Protein AF-A0A9E5UQC8-F1 (afdb_monomer_lite)

pLDDT: mean 80.78, std 15.82, range [41.53, 98.25]

Structure (mmCIF, N/CA/C/O backbone):
data_AF-A0A9E5UQC8-F1
#
_entry.id   AF-A0A9E5UQC8-F1
#
loop_
_atom_site.group_PDB
_atom_site.id
_atom_site.type_symbol
_atom_site.label_atom_id
_atom_site.label_alt_id
_atom_site.label_comp_id
_atom_site.label_asym_id
_atom_site.label_entity_id
_atom_site.label_seq_id
_atom_site.pdbx_PDB_ins_code
_atom_site.Cartn_x
_atom_site.Cartn_y
_atom_site.Cartn_z
_atom_site.occupancy
_atom_site.B_iso_or_equiv
_atom_site.auth_seq_id
_atom_site.auth_comp_id
_atom_site.auth_asym_id
_atom_site.auth_atom_id
_atom_site.pdbx_PDB_model_num
ATOM 1 N N . MET A 1 1 ? 5.843 23.373 15.201 1.00 42.28 1 MET A N 1
ATOM 2 C CA . MET A 1 1 ? 4.901 23.608 16.317 1.00 42.28 1 MET A CA 1
ATOM 3 C C . MET A 1 1 ? 3.540 23.919 15.712 1.00 42.28 1 MET A C 1
ATOM 5 O O . MET A 1 1 ? 3.423 24.943 15.055 1.00 42.28 1 MET A O 1
ATOM 9 N N . LEU A 1 2 ? 2.566 23.015 15.831 1.00 41.53 2 LEU A N 1
ATOM 10 C CA . LEU A 1 2 ? 1.210 23.206 15.298 1.00 41.53 2 LEU A CA 1
ATOM 11 C C . LEU A 1 2 ? 0.275 23.588 16.450 1.00 41.53 2 LEU A C 1
ATOM 13 O O . LEU A 1 2 ? 0.327 22.968 17.509 1.00 41.53 2 LEU A O 1
ATOM 17 N N . VAL A 1 3 ? -0.549 24.616 16.251 1.00 41.75 3 VAL A N 1
ATOM 18 C CA . VAL A 1 3 ? -1.513 25.121 17.238 1.00 41.75 3 VAL A CA 1
ATOM 19 C C . VAL A 1 3 ? -2.910 24.952 16.649 1.00 41.75 3 VAL A C 1
ATOM 21 O O . VAL A 1 3 ? -3.157 25.420 15.541 1.00 41.75 3 VAL A O 1
ATOM 24 N N . TYR A 1 4 ? -3.817 24.286 17.366 1.00 48.00 4 TYR A N 1
ATOM 25 C CA . TYR A 1 4 ? -5.229 24.196 16.983 1.00 48.00 4 TYR A CA 1
ATOM 26 C C . TYR A 1 4 ? -6.056 25.179 17.811 1.00 48.00 4 TYR A C 1
ATOM 28 O O . TYR A 1 4 ? -5.982 25.178 19.038 1.00 48.00 4 TYR A O 1
ATOM 36 N N . ALA A 1 5 ? -6.880 25.981 17.141 1.00 51.53 5 ALA A N 1
ATOM 37 C CA . ALA A 1 5 ? -7.997 26.671 17.770 1.00 51.53 5 ALA A CA 1
ATOM 38 C C . ALA A 1 5 ? -9.258 25.831 17.533 1.00 51.53 5 ALA A C 1
ATOM 40 O O . ALA A 1 5 ? -9.561 25.476 16.393 1.00 51.53 5 ALA A O 1
ATOM 41 N N . THR A 1 6 ? -10.000 25.498 18.591 1.00 56.22 6 THR A N 1
ATOM 42 C CA . THR A 1 6 ? -11.405 25.106 18.402 1.00 56.22 6 THR A CA 1
ATOM 43 C C . THR A 1 6 ? -12.178 26.324 17.891 1.00 56.22 6 THR A C 1
ATOM 45 O O . THR A 1 6 ? -11.704 27.451 18.028 1.00 56.22 6 THR A O 1
ATOM 48 N N . ALA A 1 7 ? -13.327 26.120 17.239 1.00 53.19 7 ALA A N 1
ATOM 49 C CA . ALA A 1 7 ? -14.113 27.219 16.681 1.00 53.19 7 ALA A CA 1
ATOM 50 C C . ALA A 1 7 ? -14.399 28.279 17.761 1.00 53.19 7 ALA A C 1
ATOM 52 O O . ALA A 1 7 ? -15.166 28.030 18.689 1.00 53.19 7 ALA A O 1
ATOM 53 N N . ILE A 1 8 ? -13.757 29.445 17.647 1.00 59.06 8 ILE A N 1
ATOM 54 C CA . ILE A 1 8 ? -13.929 30.557 18.582 1.00 59.06 8 ILE A CA 1
ATOM 55 C C . ILE A 1 8 ? -15.183 31.326 18.145 1.00 59.06 8 ILE A C 1
ATOM 57 O O . ILE A 1 8 ? -15.209 31.841 17.023 1.00 59.06 8 ILE A O 1
ATOM 61 N N . PRO A 1 9 ? -16.232 31.423 18.982 1.00 60.06 9 PRO A N 1
ATOM 62 C CA . PRO A 1 9 ? -17.374 32.280 18.692 1.00 60.06 9 PRO A CA 1
ATOM 63 C C . PRO A 1 9 ? -16.917 33.731 18.497 1.00 60.06 9 PRO A C 1
ATOM 65 O O . PRO A 1 9 ? -16.031 34.209 19.208 1.00 60.06 9 PRO A O 1
ATOM 68 N N . ALA A 1 10 ? -17.528 34.443 17.547 1.00 49.16 10 ALA A N 1
ATOM 69 C CA . ALA A 1 10 ? -17.164 35.826 17.248 1.00 49.16 10 ALA A CA 1
ATOM 70 C C . ALA A 1 10 ? -17.182 36.701 18.519 1.00 49.16 10 ALA A C 1
ATOM 72 O O . ALA A 1 10 ? -18.169 36.727 19.252 1.00 49.16 10 ALA A O 1
ATOM 73 N N . GLY A 1 11 ? -16.082 37.421 18.768 1.00 64.38 11 GLY A N 1
ATOM 74 C CA . GLY A 1 11 ? -15.953 38.366 19.883 1.00 64.38 11 GLY A CA 1
ATOM 75 C C . GLY A 1 11 ? -15.355 37.807 21.178 1.00 64.38 11 GLY A C 1
ATOM 76 O O . GLY A 1 11 ? -15.284 38.544 22.158 1.00 64.38 11 GLY A O 1
ATOM 77 N N . GLN A 1 12 ? -14.904 36.549 21.209 1.00 61.03 12 GLN A N 1
ATOM 78 C CA . GLN A 1 12 ? -14.184 35.994 22.362 1.00 61.03 12 GLN A CA 1
ATOM 79 C C . GLN A 1 12 ? -12.699 35.777 22.054 1.00 61.03 12 GLN A C 1
ATOM 81 O O . GLN A 1 12 ? -12.333 35.397 20.946 1.00 61.03 12 GLN A O 1
ATOM 86 N N . ALA A 1 13 ? -11.843 35.987 23.053 1.00 59.09 13 ALA A N 1
ATOM 87 C CA . ALA A 1 13 ? -10.449 35.558 23.025 1.00 59.09 13 ALA A CA 1
ATOM 88 C C . ALA A 1 13 ? -10.289 34.368 23.980 1.00 59.09 13 ALA A C 1
ATOM 90 O O . ALA A 1 13 ? -10.674 34.453 25.145 1.00 59.09 13 ALA A O 1
ATOM 91 N N . GLN A 1 14 ? -9.731 33.261 23.490 1.00 62.25 14 GLN A N 1
ATOM 92 C CA . GLN A 1 14 ? -9.354 32.111 24.313 1.00 62.25 14 GLN A CA 1
ATOM 93 C C . GLN A 1 14 ? -7.832 32.002 24.369 1.00 62.25 14 GLN A C 1
ATOM 95 O O . GLN A 1 14 ? -7.149 32.209 23.366 1.00 62.25 14 GLN A O 1
ATOM 100 N N . ALA A 1 15 ? -7.297 31.676 25.546 1.00 63.94 15 ALA A N 1
ATOM 101 C CA . ALA A 1 15 ? -5.882 31.374 25.695 1.00 63.94 15 ALA A CA 1
ATOM 102 C C . ALA A 1 15 ? -5.543 30.110 24.891 1.00 63.94 15 ALA A C 1
ATOM 104 O O . ALA A 1 15 ? -6.210 29.083 25.031 1.00 63.94 15 ALA A O 1
ATOM 105 N N . LEU A 1 16 ? -4.505 30.186 24.056 1.00 59.34 16 LEU A N 1
ATOM 106 C CA . LEU A 1 16 ? -3.991 29.034 23.323 1.00 59.34 16 LEU A CA 1
ATOM 107 C C . LEU A 1 16 ? -3.411 28.044 24.335 1.00 59.34 16 LEU A C 1
ATOM 109 O O . LEU A 1 16 ? -2.390 28.313 24.963 1.00 59.34 16 LEU A O 1
ATOM 113 N N . GLN A 1 17 ? -4.081 26.911 24.518 1.00 58.41 17 GLN A N 1
ATOM 114 C CA . GLN A 1 17 ? -3.533 25.816 25.306 1.00 58.41 17 GLN A CA 1
ATOM 115 C C . GLN A 1 17 ? -2.526 25.055 24.445 1.00 58.41 17 GLN A C 1
ATOM 117 O O . GLN A 1 17 ? -2.808 24.704 23.298 1.00 58.41 17 GLN A O 1
ATOM 122 N N . THR A 1 18 ? -1.351 24.777 25.000 1.00 52.97 18 THR A N 1
ATOM 123 C CA . THR A 1 18 ? -0.404 23.842 24.395 1.00 52.97 18 THR A CA 1
ATOM 124 C C . THR A 1 18 ? -0.991 22.438 24.492 1.00 52.97 18 THR A C 1
ATOM 126 O O . THR A 1 18 ? -0.879 21.781 25.526 1.00 52.97 18 THR A O 1
ATOM 129 N N . LEU A 1 19 ? -1.642 21.967 23.429 1.00 53.16 19 LEU A N 1
ATOM 130 C CA . LEU A 1 19 ? -1.960 20.551 23.309 1.00 53.16 19 LEU A CA 1
ATOM 131 C C . LEU A 1 19 ? -0.653 19.812 23.038 1.00 53.16 19 LEU A C 1
ATOM 133 O O . LEU A 1 19 ? 0.014 20.052 22.032 1.00 53.16 19 LEU A O 1
ATOM 137 N N . HIS A 1 20 ? -0.280 18.918 23.948 1.00 57.22 20 HIS A N 1
ATOM 138 C CA . HIS A 1 20 ? 0.724 17.918 23.630 1.00 57.22 20 HIS A CA 1
ATOM 139 C C . HIS A 1 20 ? 0.111 17.043 22.533 1.00 57.22 20 HIS A C 1
ATOM 141 O O . HIS A 1 20 ? -1.016 16.568 22.729 1.00 57.22 20 HIS A O 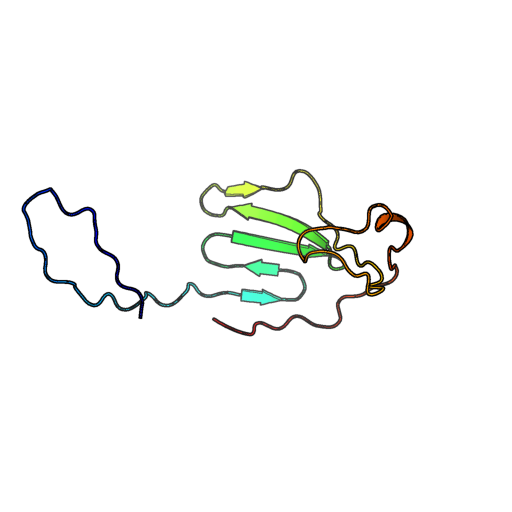1
ATOM 147 N N . PRO A 1 21 ? 0.774 16.853 21.378 1.00 64.75 21 PRO A N 1
ATOM 148 C CA . PRO A 1 21 ? 0.276 15.902 20.400 1.00 64.75 21 PRO A CA 1
ATOM 149 C C . PRO A 1 21 ? 0.121 14.563 21.118 1.00 64.75 21 PRO A C 1
ATOM 151 O O . PRO A 1 21 ? 1.044 14.102 21.792 1.00 64.75 21 PRO A O 1
ATOM 154 N N . SER A 1 22 ? -1.077 13.979 21.050 1.00 63.28 22 SER A N 1
ATOM 155 C CA . SER A 1 22 ? -1.254 12.611 21.524 1.00 63.28 22 SER A CA 1
ATOM 156 C C . SER A 1 22 ? -0.264 11.737 20.760 1.00 63.28 22 SER A C 1
ATOM 158 O O . SER A 1 22 ? -0.110 11.952 19.552 1.00 63.28 22 SER A O 1
ATOM 160 N N . PRO A 1 23 ? 0.425 10.800 21.435 1.00 71.19 23 PRO A N 1
ATOM 161 C CA . PRO A 1 23 ? 1.324 9.910 20.735 1.00 71.19 23 PRO A CA 1
ATOM 162 C C . PRO A 1 23 ? 0.537 9.225 19.611 1.00 71.19 23 PRO A C 1
ATOM 164 O O . PRO A 1 23 ? -0.634 8.866 19.812 1.00 71.19 23 PRO A O 1
ATOM 167 N N . PRO A 1 24 ? 1.140 9.099 18.424 1.00 72.75 24 PRO A N 1
ATOM 168 C CA . PRO A 1 24 ? 0.519 8.396 17.319 1.00 72.75 24 PRO A CA 1
ATOM 169 C C . PRO A 1 24 ? 0.122 6.991 17.785 1.00 72.75 24 PRO A C 1
ATOM 171 O O . PRO A 1 24 ? 0.788 6.404 18.647 1.00 72.75 24 PRO A O 1
ATOM 174 N N . PRO A 1 25 ? -1.007 6.454 17.292 1.00 78.19 25 PRO A N 1
ATOM 175 C CA . PRO A 1 25 ? -1.416 5.125 17.693 1.00 78.19 25 PRO A CA 1
ATOM 176 C C . PRO A 1 25 ? -0.328 4.125 17.324 1.00 78.19 25 PRO A C 1
ATOM 178 O O . PRO A 1 25 ? 0.329 4.298 16.295 1.00 78.19 25 PRO A O 1
ATOM 181 N N . PRO A 1 26 ? -0.182 3.054 18.117 1.00 85.75 26 PRO A N 1
ATOM 182 C CA . PRO A 1 26 ? 0.789 2.021 17.820 1.00 85.75 26 PRO A CA 1
ATOM 183 C C . PRO A 1 26 ? 0.552 1.493 16.405 1.00 85.75 26 PRO A C 1
ATOM 185 O O . PRO A 1 26 ? -0.566 1.109 16.046 1.00 85.75 26 PRO A O 1
ATOM 188 N N . LEU A 1 27 ? 1.620 1.504 15.616 1.00 90.38 27 LEU A N 1
ATOM 189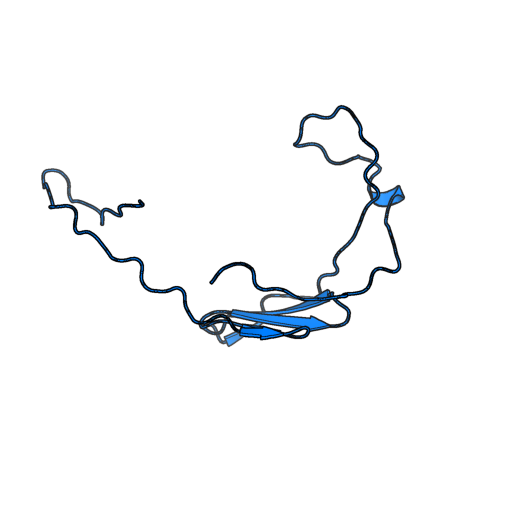 C CA . LEU A 1 27 ? 1.657 0.983 14.263 1.00 90.38 27 LEU A CA 1
ATOM 190 C C . LEU A 1 27 ? 2.423 -0.336 14.284 1.00 90.38 27 LEU A C 1
ATOM 192 O O . LEU A 1 27 ? 3.540 -0.411 14.793 1.00 90.38 27 LEU A O 1
ATOM 196 N N . GLN A 1 28 ? 1.802 -1.380 13.756 1.00 91.31 28 GLN A N 1
ATOM 197 C CA . GLN A 1 28 ? 2.408 -2.693 13.587 1.00 91.31 28 GLN A CA 1
ATOM 198 C C . GLN A 1 28 ? 2.623 -2.920 12.099 1.00 91.31 28 GLN A C 1
ATOM 200 O O . GLN A 1 28 ? 1.710 -2.697 11.304 1.00 91.31 28 GLN A O 1
ATOM 205 N N . ALA A 1 29 ? 3.821 -3.357 11.731 1.00 91.25 29 ALA A N 1
ATOM 206 C CA . ALA A 1 29 ? 4.175 -3.601 10.347 1.00 91.25 29 ALA A CA 1
ATOM 207 C C . ALA A 1 29 ? 4.921 -4.931 10.207 1.00 91.25 29 ALA A C 1
ATOM 209 O O . ALA A 1 29 ? 5.817 -5.247 10.990 1.00 91.25 29 ALA A O 1
ATOM 210 N N . SER A 1 30 ? 4.533 -5.703 9.202 1.00 90.62 30 SER A N 1
ATOM 211 C CA . SER A 1 30 ? 5.204 -6.900 8.709 1.00 90.62 30 SER A CA 1
ATOM 212 C C . SER A 1 30 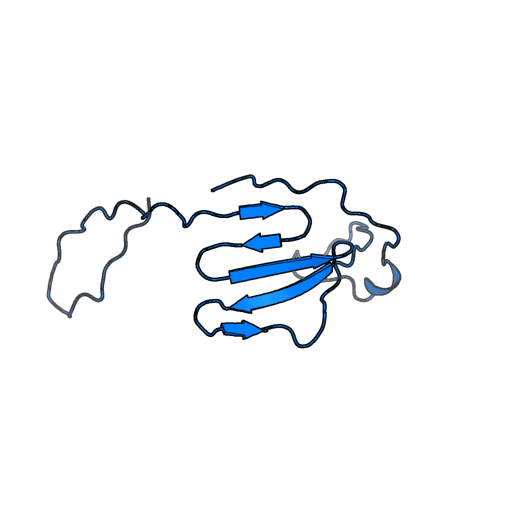? 5.105 -6.922 7.182 1.00 90.62 30 SER A C 1
ATOM 214 O O . SER A 1 30 ? 4.435 -6.079 6.588 1.00 90.62 30 SER A O 1
ATOM 216 N N . LEU A 1 31 ? 5.749 -7.894 6.533 1.00 89.69 31 LEU A N 1
ATOM 217 C CA . LEU A 1 31 ? 5.689 -8.034 5.072 1.00 89.69 31 LEU A CA 1
ATOM 218 C C . LEU A 1 31 ? 4.265 -8.251 4.535 1.00 89.69 31 LEU A C 1
ATOM 220 O O . LEU A 1 31 ? 3.984 -7.880 3.400 1.00 89.69 31 LEU A O 1
ATOM 224 N N . ASP A 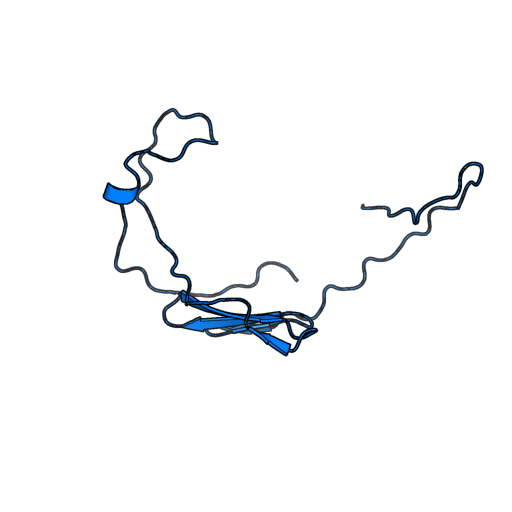1 32 ? 3.372 -8.808 5.355 1.00 92.44 32 ASP A N 1
ATOM 225 C CA . ASP A 1 32 ? 2.015 -9.173 4.940 1.00 92.44 32 ASP A CA 1
ATOM 226 C C . ASP A 1 32 ? 0.945 -8.230 5.503 1.00 92.44 32 ASP A C 1
ATOM 228 O O . ASP A 1 32 ? -0.191 -8.231 5.026 1.00 92.44 32 ASP A O 1
ATOM 232 N N . VAL A 1 33 ? 1.260 -7.438 6.537 1.00 94.31 33 VAL A N 1
ATOM 233 C CA . VAL A 1 33 ? 0.269 -6.608 7.237 1.00 94.31 33 VAL A CA 1
ATOM 234 C C . VAL A 1 33 ? 0.854 -5.277 7.704 1.00 94.31 33 VAL A C 1
ATOM 236 O O . VAL A 1 33 ? 1.895 -5.236 8.351 1.00 94.31 33 VAL A O 1
ATOM 239 N N . LEU A 1 34 ? 0.108 -4.194 7.480 1.00 93.81 34 LEU A N 1
ATOM 240 C CA . LEU A 1 34 ? 0.295 -2.902 8.145 1.00 93.81 34 LEU A CA 1
ATOM 241 C C . LEU A 1 34 ? -0.985 -2.545 8.902 1.00 93.81 34 LEU A C 1
ATOM 243 O O . LEU A 1 34 ? -2.056 -2.431 8.304 1.00 93.81 34 LEU A O 1
ATOM 247 N N . GLU A 1 35 ? -0.903 -2.371 10.217 1.00 95.94 35 GLU A N 1
ATOM 248 C CA . GLU A 1 35 ? -2.087 -2.214 11.061 1.00 95.94 35 GLU A CA 1
ATOM 249 C C . GLU A 1 35 ? -1.903 -1.173 12.165 1.00 95.94 35 GLU A C 1
ATOM 251 O O . GLU A 1 35 ? -0.889 -1.130 12.857 1.00 95.94 35 GLU A O 1
ATOM 256 N N . ASN A 1 36 ? -2.942 -0.364 12.372 1.00 93.94 36 ASN A N 1
ATOM 257 C CA . ASN A 1 36 ? -3.082 0.501 13.537 1.00 93.94 36 ASN A CA 1
ATOM 258 C C . ASN A 1 36 ? -4.491 0.371 14.147 1.00 93.94 36 ASN A C 1
ATOM 260 O O . ASN A 1 36 ? -5.261 -0.550 13.852 1.00 93.94 36 ASN A O 1
ATOM 264 N N . THR A 1 37 ? -4.858 1.300 15.028 1.00 95.06 37 THR A N 1
ATOM 265 C CA . THR A 1 37 ? -6.176 1.321 15.681 1.00 95.06 37 THR A CA 1
ATOM 266 C C . THR A 1 37 ? -7.349 1.390 14.693 1.00 95.06 37 THR A C 1
ATOM 268 O O . THR A 1 37 ? -8.419 0.853 14.981 1.00 95.06 37 THR A O 1
ATOM 271 N N . TRP A 1 38 ? -7.176 2.017 13.527 1.00 95.31 38 TRP A N 1
ATOM 272 C CA . TRP A 1 38 ? -8.272 2.343 12.607 1.00 95.31 38 TRP A CA 1
ATOM 273 C C . TRP A 1 38 ? -8.278 1.520 11.326 1.00 95.31 38 TRP A C 1
ATOM 275 O O . TRP A 1 38 ? -9.354 1.261 10.787 1.00 95.31 38 TRP A O 1
ATOM 285 N N . LEU A 1 39 ? -7.105 1.133 10.834 1.00 96.75 39 LEU A N 1
ATOM 286 C CA . LEU A 1 39 ? -6.942 0.460 9.554 1.00 96.75 39 LEU A CA 1
ATOM 287 C C . LEU A 1 39 ? -6.088 -0.792 9.701 1.00 96.75 39 LEU A C 1
ATOM 289 O O . LEU A 1 39 ? -5.151 -0.824 10.497 1.00 96.75 39 LEU A O 1
ATOM 293 N N . ARG A 1 40 ? -6.403 -1.787 8.874 1.00 97.50 40 ARG A N 1
ATOM 294 C CA . ARG A 1 40 ? -5.539 -2.930 8.573 1.00 97.50 40 ARG A CA 1
ATOM 295 C C . ARG A 1 40 ? -5.383 -3.017 7.062 1.00 97.50 40 ARG A C 1
ATOM 297 O O . ARG A 1 40 ? -6.383 -3.021 6.346 1.00 97.50 40 ARG A O 1
ATOM 304 N N . VAL A 1 41 ? -4.150 -3.079 6.594 1.00 96.50 41 VAL A N 1
ATOM 305 C CA . VAL A 1 41 ? -3.789 -3.265 5.191 1.00 96.50 41 VAL A CA 1
ATOM 306 C C . VAL A 1 41 ? -3.138 -4.631 5.073 1.00 96.50 41 VAL A C 1
ATOM 308 O O . VAL A 1 41 ? -2.224 -4.934 5.834 1.00 96.50 41 VAL A O 1
ATOM 311 N N . GLU A 1 42 ? -3.639 -5.453 4.159 1.00 96.38 42 GLU A N 1
ATOM 312 C CA . GLU A 1 42 ? -3.084 -6.777 3.873 1.00 96.38 42 GLU A CA 1
ATOM 313 C C . GLU A 1 42 ? -2.336 -6.742 2.546 1.00 96.38 42 GLU A C 1
ATOM 315 O O . GLU A 1 42 ? -2.849 -6.209 1.555 1.00 96.38 42 GLU A O 1
ATOM 320 N N . PHE A 1 43 ? -1.149 -7.339 2.533 1.00 93.12 43 PHE A N 1
ATOM 321 C CA . PHE A 1 43 ? -0.281 -7.445 1.371 1.00 93.12 43 PHE A CA 1
ATOM 322 C C . PHE A 1 43 ? -0.081 -8.908 0.969 1.00 93.12 43 PHE A C 1
ATOM 324 O O . PHE A 1 43 ? -0.105 -9.804 1.810 1.00 93.12 43 PHE A O 1
ATOM 331 N N . ALA A 1 44 ? 0.121 -9.157 -0.323 1.00 90.12 44 ALA A N 1
ATOM 332 C CA . ALA A 1 44 ? 0.601 -10.442 -0.833 1.00 90.12 44 ALA A CA 1
ATOM 333 C C . ALA A 1 44 ? 1.323 -10.225 -2.162 1.00 90.12 44 ALA A C 1
ATOM 335 O O . ALA A 1 44 ? 0.843 -9.467 -2.998 1.00 90.12 44 ALA A O 1
ATOM 336 N N . GLN A 1 45 ? 2.485 -10.861 -2.351 1.00 83.69 45 GLN A N 1
ATOM 337 C CA . GLN A 1 45 ? 3.344 -10.645 -3.530 1.00 83.69 45 GLN A CA 1
ATOM 338 C C . GLN A 1 45 ? 3.615 -9.153 -3.811 1.00 83.69 45 GLN A C 1
ATOM 340 O O . GLN A 1 45 ? 3.662 -8.714 -4.956 1.00 83.69 45 GLN A O 1
ATOM 345 N N . GLY A 1 46 ? 3.724 -8.359 -2.740 1.00 78.69 46 GLY A N 1
ATOM 346 C CA . GLY A 1 46 ? 3.854 -6.909 -2.805 1.00 78.69 46 GLY A CA 1
ATOM 347 C C . GLY A 1 46 ? 2.644 -6.172 -3.377 1.00 78.69 46 GLY A C 1
ATOM 348 O O . GLY A 1 46 ? 2.760 -5.006 -3.696 1.00 78.69 46 GLY A O 1
ATOM 349 N N . MET A 1 47 ? 1.488 -6.795 -3.543 1.00 89.31 47 MET A N 1
ATOM 350 C CA . MET A 1 47 ? 0.250 -6.103 -3.898 1.00 89.31 47 MET A CA 1
ATOM 351 C C . MET A 1 47 ? -0.548 -5.793 -2.638 1.00 89.31 47 MET A C 1
ATOM 353 O O . MET A 1 47 ? -0.492 -6.546 -1.666 1.00 89.31 47 MET A O 1
ATOM 357 N N . VAL A 1 48 ? -1.325 -4.710 -2.657 1.00 94.62 48 VAL A N 1
ATOM 358 C CA . VAL A 1 48 ? -2.324 -4.453 -1.616 1.00 94.62 48 VAL A CA 1
ATOM 359 C C . VAL A 1 48 ? -3.536 -5.325 -1.910 1.00 94.62 48 VAL A C 1
ATOM 361 O O . VAL A 1 48 ? -4.278 -5.074 -2.858 1.00 94.62 48 VAL A O 1
ATOM 364 N N . GLN A 1 49 ? -3.766 -6.334 -1.080 1.00 96.50 49 GLN A N 1
ATOM 365 C CA . GLN A 1 49 ? -4.871 -7.274 -1.259 1.00 96.50 49 GLN A CA 1
ATOM 366 C C . GLN A 1 49 ? -6.191 -6.683 -0.782 1.00 96.50 49 GLN A C 1
ATOM 368 O O . GLN A 1 49 ? -7.232 -6.860 -1.419 1.00 96.50 49 GLN A O 1
ATOM 373 N N . GLN A 1 50 ? -6.162 -6.001 0.363 1.00 97.69 50 GLN A N 1
ATOM 374 C CA . GLN A 1 50 ? -7.350 -5.419 0.968 1.00 97.69 50 GLN A CA 1
ATOM 375 C C . GLN A 1 50 ? -6.981 -4.339 1.989 1.00 97.69 50 GLN A C 1
ATOM 377 O O . GLN A 1 50 ? -5.934 -4.399 2.631 1.00 97.69 50 GLN A O 1
ATOM 382 N N . ILE A 1 51 ? -7.884 -3.376 2.173 1.00 97.94 51 ILE A N 1
ATOM 383 C CA . ILE A 1 51 ? -7.830 -2.391 3.251 1.00 97.94 51 ILE A CA 1
ATOM 384 C C . ILE A 1 51 ? -9.120 -2.514 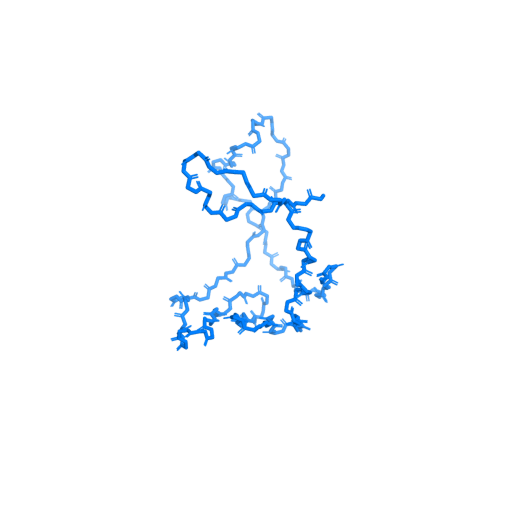4.057 1.00 97.94 51 ILE A C 1
ATOM 386 O O . ILE A 1 51 ? -10.219 -2.438 3.506 1.00 97.94 51 ILE A O 1
ATOM 390 N N . TYR A 1 52 ? -8.994 -2.683 5.367 1.00 98.25 52 TYR A N 1
ATOM 391 C CA . TYR A 1 52 ? -10.116 -2.814 6.287 1.00 98.25 52 TYR A CA 1
ATOM 392 C C . TYR A 1 52 ? -10.237 -1.558 7.152 1.00 98.25 52 TYR A C 1
ATOM 394 O O . TYR A 1 52 ? -9.292 -1.209 7.860 1.00 98.25 52 TYR A O 1
ATOM 402 N N . ASP A 1 53 ? -11.408 -0.907 7.150 1.00 98.00 53 ASP A N 1
ATOM 403 C CA . ASP A 1 53 ? -11.752 0.114 8.154 1.00 98.00 53 ASP A CA 1
ATOM 404 C C . ASP A 1 53 ? -12.289 -0.582 9.406 1.00 98.00 53 ASP A C 1
ATOM 406 O O . ASP A 1 53 ? -13.421 -1.072 9.420 1.00 98.00 53 ASP A O 1
ATOM 410 N N . LYS A 1 54 ? -11.488 -0.604 10.476 1.00 97.44 54 LYS A N 1
ATOM 411 C CA . LYS A 1 54 ? -11.819 -1.265 11.748 1.00 97.44 54 LYS A CA 1
ATOM 412 C C . LYS A 1 54 ? -12.975 -0.583 12.478 1.00 97.44 54 LYS A C 1
ATOM 414 O O . LYS A 1 54 ? -13.683 -1.241 13.233 1.00 97.44 54 LYS A O 1
ATOM 419 N N . ARG A 1 55 ? -13.213 0.711 12.229 1.00 96.44 55 ARG A N 1
ATOM 420 C CA . ARG A 1 55 ? -14.314 1.465 12.860 1.00 96.44 55 ARG A CA 1
ATOM 421 C C . ARG A 1 55 ? -15.664 1.096 12.257 1.00 96.44 55 ARG A C 1
ATOM 423 O O . ARG A 1 55 ? -16.677 1.143 12.943 1.00 96.44 55 ARG A O 1
ATOM 430 N N . ARG A 1 56 ? -15.666 0.766 10.963 1.00 97.19 56 ARG A N 1
ATOM 431 C CA . ARG A 1 56 ? -16.864 0.388 10.195 1.00 97.19 56 ARG A CA 1
ATOM 432 C C . ARG A 1 56 ? -16.971 -1.113 9.940 1.00 97.19 56 ARG A C 1
ATOM 434 O O . ARG A 1 56 ? -17.971 -1.548 9.387 1.00 97.19 56 ARG A O 1
ATOM 441 N N . GLN A 1 57 ? -15.944 -1.875 10.316 1.00 97.00 57 GLN A N 1
ATOM 442 C CA . GLN A 1 57 ? -15.827 -3.315 10.092 1.00 97.00 57 GLN A CA 1
ATOM 443 C C . GLN A 1 57 ? -16.061 -3.704 8.623 1.00 97.00 57 GLN A C 1
ATOM 445 O O . GLN A 1 57 ? -16.761 -4.668 8.328 1.00 97.00 57 GLN A O 1
ATOM 450 N N . THR A 1 58 ? -15.488 -2.936 7.692 1.00 97.81 58 THR A N 1
ATOM 451 C CA . THR A 1 58 ? -15.737 -3.110 6.255 1.00 97.81 58 THR A CA 1
ATOM 452 C C . THR A 1 58 ? -14.454 -3.173 5.435 1.00 97.81 58 THR A C 1
ATOM 454 O O . THR A 1 58 ? -13.439 -2.577 5.803 1.00 97.81 58 THR A O 1
ATOM 457 N N . LYS A 1 59 ? -14.531 -3.884 4.306 1.00 98.19 59 LYS A N 1
ATOM 458 C CA . LYS A 1 59 ? -13.513 -3.923 3.251 1.00 98.19 59 LYS A CA 1
ATOM 459 C C . LYS A 1 59 ? -13.689 -2.716 2.334 1.00 98.19 59 LYS A C 1
ATOM 461 O O . LYS A 1 59 ? -14.811 -2.410 1.934 1.00 98.19 59 LYS A O 1
ATOM 466 N N . LEU A 1 60 ? -12.595 -2.038 2.010 1.00 97.50 60 LEU A N 1
ATOM 467 C CA . LEU A 1 60 ? -12.622 -0.811 1.211 1.00 97.50 60 LEU A CA 1
ATOM 468 C C . LEU A 1 60 ? -12.305 -1.055 -0.267 1.00 97.50 60 LEU A C 1
ATOM 470 O O . LEU A 1 60 ? -12.787 -0.312 -1.118 1.00 97.50 60 LEU A O 1
ATOM 474 N N . LEU A 1 61 ? -11.516 -2.083 -0.584 1.00 97.25 61 LEU A N 1
ATOM 475 C CA . LEU A 1 61 ? -11.131 -2.397 -1.956 1.00 97.25 61 LEU A CA 1
ATOM 476 C C . LEU A 1 61 ? -12.096 -3.398 -2.590 1.00 97.25 61 LEU A C 1
ATOM 478 O O . LEU A 1 61 ? -12.429 -4.422 -1.988 1.00 97.25 61 LEU A O 1
ATOM 482 N N . GLN A 1 62 ? -12.483 -3.117 -3.836 1.00 96.94 62 GLN A N 1
ATOM 483 C CA . GLN A 1 62 ? -13.264 -4.032 -4.677 1.00 96.94 62 GLN A CA 1
ATOM 484 C C . GLN A 1 62 ? -12.390 -5.135 -5.298 1.00 96.94 62 GLN A C 1
ATOM 486 O O . GLN A 1 62 ? -12.879 -6.230 -5.559 1.00 96.94 62 GLN A O 1
ATOM 491 N N . ALA A 1 63 ? -11.101 -4.852 -5.508 1.00 95.31 63 ALA A N 1
ATOM 492 C CA . ALA A 1 63 ? -10.099 -5.772 -6.034 1.00 95.31 63 ALA A CA 1
ATOM 493 C C . ALA A 1 63 ? -8.699 -5.400 -5.497 1.00 95.31 63 ALA A C 1
ATOM 495 O O . ALA A 1 63 ? -8.518 -4.259 -5.059 1.00 95.31 63 ALA A O 1
ATOM 496 N N . PRO A 1 64 ? -7.719 -6.323 -5.536 1.00 94.44 64 PRO A N 1
ATOM 497 C CA . PRO A 1 64 ? -6.331 -6.018 -5.198 1.00 94.44 64 PRO A CA 1
ATOM 498 C C . PRO A 1 64 ? -5.726 -4.905 -6.064 1.00 94.44 64 PRO A C 1
ATOM 500 O O . PRO A 1 64 ? -6.107 -4.732 -7.224 1.00 94.44 64 PRO A O 1
ATOM 503 N N . ILE A 1 65 ? -4.755 -4.177 -5.510 1.00 93.38 65 ILE A N 1
ATOM 504 C CA . ILE A 1 65 ? -4.010 -3.110 -6.190 1.00 93.38 65 ILE A CA 1
ATOM 505 C C . ILE A 1 65 ? -2.544 -3.526 -6.316 1.00 93.38 65 ILE A C 1
ATOM 507 O O . ILE A 1 65 ? -1.887 -3.829 -5.321 1.00 93.38 65 ILE A O 1
ATOM 511 N N . SER A 1 66 ? -2.018 -3.493 -7.538 1.00 88.25 66 SER A N 1
ATOM 512 C CA . SER A 1 66 ? -0.615 -3.785 -7.843 1.00 88.25 66 SER A CA 1
ATOM 513 C C . SER A 1 66 ? 0.238 -2.518 -7.879 1.00 88.25 66 SER A C 1
ATOM 515 O O . SER A 1 66 ? -0.178 -1.528 -8.487 1.00 88.25 66 SER A O 1
ATOM 517 N N . TYR A 1 67 ? 1.464 -2.574 -7.359 1.00 86.69 67 TYR A N 1
ATOM 518 C CA . TYR A 1 67 ? 2.475 -1.571 -7.696 1.00 86.69 67 TYR A CA 1
ATOM 519 C C . TYR A 1 67 ? 2.966 -1.784 -9.131 1.00 86.69 67 TYR A C 1
ATOM 521 O O . TYR A 1 67 ? 3.230 -2.911 -9.553 1.00 86.69 67 TYR A O 1
ATOM 529 N N . GLN A 1 68 ? 3.059 -0.690 -9.880 1.00 88.12 68 GLN A N 1
ATOM 530 C CA . GLN A 1 68 ? 3.573 -0.670 -11.244 1.00 88.12 68 GLN A CA 1
ATOM 531 C C . GLN A 1 68 ? 4.767 0.271 -11.284 1.00 88.12 68 GLN A C 1
ATOM 533 O O . GLN A 1 68 ? 4.701 1.394 -10.784 1.00 88.12 68 GLN A O 1
ATOM 538 N N . PHE A 1 69 ? 5.858 -0.215 -11.858 1.00 88.38 69 PHE A N 1
ATOM 539 C CA . PHE A 1 69 ? 7.109 0.514 -11.969 1.00 88.38 69 PHE A CA 1
ATOM 540 C C . PHE A 1 69 ? 7.305 0.867 -13.431 1.00 88.38 69 PHE A C 1
ATOM 542 O O . PHE A 1 69 ? 7.068 0.035 -14.299 1.00 88.38 69 PHE A O 1
ATOM 549 N N . PHE A 1 70 ? 7.731 2.090 -13.708 1.00 89.62 70 PHE A N 1
ATOM 550 C CA . PHE A 1 70 ? 7.950 2.566 -15.067 1.00 89.62 70 PHE A CA 1
ATOM 551 C C . PHE A 1 70 ? 9.368 3.097 -15.187 1.00 89.62 70 PHE A C 1
ATOM 553 O O . PHE A 1 70 ? 9.919 3.640 -14.225 1.00 89.62 70 PHE A O 1
ATOM 560 N N . ARG A 1 71 ? 9.979 2.921 -16.357 1.00 87.38 71 ARG A N 1
ATOM 561 C CA . ARG A 1 71 ? 11.316 3.451 -16.617 1.00 87.38 71 ARG A CA 1
ATOM 562 C C . ARG A 1 71 ? 11.266 4.974 -16.637 1.00 87.38 71 ARG A C 1
ATOM 564 O O . ARG A 1 71 ? 10.589 5.556 -17.477 1.00 87.38 71 ARG A O 1
ATOM 571 N N . ASP A 1 72 ? 12.064 5.598 -15.780 1.00 82.50 72 ASP A N 1
ATOM 572 C CA . ASP A 1 72 ? 12.311 7.033 -15.854 1.00 82.50 72 ASP A CA 1
ATOM 573 C C . ASP A 1 72 ? 13.357 7.327 -16.941 1.00 82.50 72 ASP A C 1
ATOM 575 O O . ASP A 1 72 ? 14.463 6.775 -16.950 1.00 82.50 72 ASP A O 1
ATOM 579 N N . GLN A 1 73 ? 12.983 8.161 -17.906 1.00 75.62 73 GLN A N 1
ATOM 580 C CA . GLN A 1 73 ? 13.864 8.676 -18.947 1.00 75.62 73 GLN A CA 1
ATOM 581 C C . GLN A 1 73 ? 13.649 10.180 -18.968 1.00 75.62 73 GLN A C 1
ATOM 583 O O . GLN A 1 73 ? 12.665 10.636 -19.536 1.00 75.62 73 GLN A O 1
ATOM 588 N N . GLY A 1 74 ? 14.534 10.930 -18.309 1.00 71.25 74 GLY A N 1
ATOM 589 C CA . GLY A 1 74 ? 14.377 12.369 -18.111 1.00 71.25 74 GLY A CA 1
ATOM 590 C C . GLY A 1 74 ? 13.915 13.095 -19.377 1.00 71.25 74 GLY A C 1
ATOM 591 O O . GLY A 1 74 ? 14.644 13.175 -20.365 1.00 71.25 74 GLY A O 1
ATOM 592 N N . GLN A 1 75 ? 12.699 13.632 -19.329 1.00 66.56 75 GLN A N 1
ATOM 593 C CA . GLN A 1 75 ? 12.167 14.564 -20.315 1.00 66.56 75 GLN A CA 1
ATOM 594 C C . GLN A 1 75 ? 11.950 15.908 -19.626 1.00 66.56 75 GLN A C 1
ATOM 596 O O . GLN A 1 75 ? 11.636 15.971 -18.437 1.00 66.56 75 GLN A O 1
ATOM 601 N N . TYR A 1 76 ? 12.146 17.002 -20.361 1.00 63.78 76 TYR A N 1
ATOM 602 C CA . TYR A 1 76 ? 11.838 18.334 -19.852 1.00 63.78 76 TYR A CA 1
ATOM 603 C C . TYR A 1 76 ? 10.323 18.524 -19.869 1.00 63.78 76 TYR A C 1
ATOM 605 O O . TYR A 1 76 ? 9.758 19.027 -20.840 1.00 63.78 76 TYR A O 1
ATOM 613 N N . TRP A 1 77 ? 9.664 18.072 -18.810 1.00 67.44 77 TRP A N 1
ATOM 614 C CA . TRP A 1 77 ? 8.274 18.392 -18.535 1.00 67.44 77 TRP A CA 1
ATOM 615 C C . TRP A 1 77 ? 8.180 19.191 -17.252 1.00 67.44 77 TRP A C 1
ATOM 617 O O . TRP A 1 77 ? 8.965 19.002 -16.321 1.00 67.44 77 TRP A O 1
ATOM 627 N N . ASP A 1 78 ? 7.179 20.063 -17.191 1.00 76.12 78 ASP A N 1
ATOM 628 C CA . ASP A 1 78 ? 6.722 20.568 -15.908 1.00 76.12 78 ASP A CA 1
ATOM 629 C C . ASP A 1 78 ? 6.388 19.366 -15.017 1.00 76.12 78 ASP A C 1
ATOM 631 O O . ASP A 1 78 ? 5.812 18.383 -15.491 1.00 76.12 78 ASP A O 1
ATOM 635 N N . ALA A 1 79 ? 6.742 19.449 -13.733 1.00 65.62 79 ALA A N 1
ATOM 636 C CA . ALA A 1 79 ? 6.692 18.360 -12.746 1.00 65.62 79 ALA A CA 1
ATOM 637 C C . ALA A 1 79 ? 5.286 17.763 -12.471 1.00 65.62 79 ALA 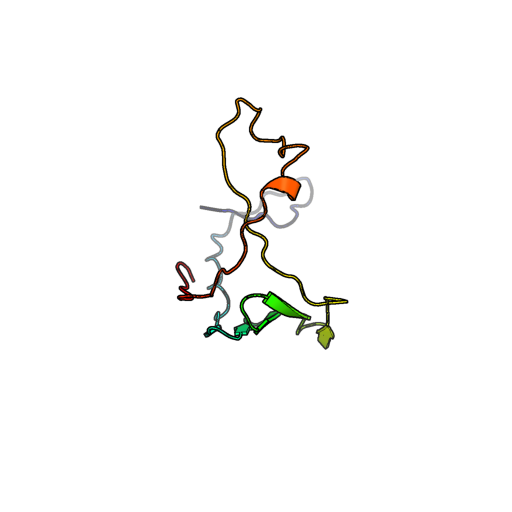A C 1
ATOM 639 O O . ALA A 1 79 ? 5.093 17.045 -11.494 1.00 65.62 79 ALA A O 1
ATOM 640 N N . TRP A 1 80 ? 4.303 18.072 -13.316 1.00 71.00 80 TRP A N 1
ATOM 641 C CA . TRP A 1 80 ? 2.904 17.670 -13.242 1.00 71.00 80 TRP A CA 1
ATOM 642 C C . TRP A 1 80 ? 2.450 16.791 -14.414 1.00 71.00 80 TRP A C 1
ATOM 644 O O . TRP A 1 80 ? 1.336 16.272 -14.367 1.00 71.00 80 TRP A O 1
ATOM 654 N N . ASN A 1 81 ? 3.280 16.603 -15.447 1.00 78.44 81 ASN A N 1
ATOM 655 C CA . ASN A 1 81 ? 2.922 15.778 -16.601 1.00 78.44 81 ASN A CA 1
ATOM 656 C C . ASN A 1 81 ? 3.508 14.367 -16.490 1.00 78.44 81 ASN A C 1
ATOM 658 O O . ASN A 1 81 ? 4.680 14.184 -16.171 1.00 78.44 81 ASN A O 1
ATOM 662 N N . ILE A 1 82 ? 2.676 13.376 -16.804 1.00 79.19 82 ILE A N 1
ATOM 663 C CA . ILE A 1 82 ? 3.070 11.975 -16.986 1.00 79.19 82 ILE A CA 1
ATOM 664 C C . ILE A 1 82 ? 3.369 11.763 -18.475 1.00 79.19 82 ILE A C 1
ATOM 666 O O . ILE A 1 82 ? 2.691 12.360 -19.315 1.00 79.19 82 ILE A O 1
ATOM 670 N N . ASP A 1 83 ? 4.349 10.913 -18.808 1.00 84.50 83 ASP A N 1
ATOM 671 C CA . ASP A 1 83 ? 4.637 10.553 -20.206 1.00 84.50 83 ASP A CA 1
ATOM 672 C C . ASP A 1 83 ? 3.369 10.032 -20.869 1.00 84.50 83 ASP A C 1
ATOM 674 O O . ASP A 1 83 ? 2.817 9.060 -20.363 1.00 84.50 83 ASP A O 1
ATOM 678 N N . PRO A 1 84 ? 2.883 10.609 -21.983 1.00 85.69 84 PRO A N 1
ATOM 679 C CA . PRO A 1 84 ? 1.721 10.054 -22.675 1.00 85.69 84 PRO A CA 1
ATOM 680 C C . PRO A 1 84 ? 1.924 8.589 -23.098 1.00 85.69 84 PRO A C 1
ATOM 682 O O . PRO A 1 84 ? 0.944 7.859 -23.227 1.00 85.69 84 PRO A O 1
ATOM 685 N N . ASN A 1 85 ? 3.174 8.149 -23.254 1.00 88.56 85 ASN A N 1
ATOM 686 C CA . ASN A 1 85 ? 3.560 6.783 -23.594 1.00 88.56 85 ASN A CA 1
ATOM 687 C C . ASN A 1 85 ? 4.151 6.017 -22.394 1.00 88.56 85 ASN A C 1
ATOM 689 O O . ASN A 1 85 ? 4.838 5.020 -22.594 1.00 88.56 85 ASN A O 1
ATOM 693 N N . TYR A 1 86 ? 3.910 6.441 -21.142 1.00 87.81 86 TYR A N 1
ATOM 694 C CA . TYR A 1 86 ? 4.454 5.759 -19.952 1.00 87.81 86 TYR A CA 1
ATOM 695 C C . TYR A 1 86 ? 4.138 4.255 -19.935 1.00 87.81 86 TYR A C 1
ATOM 697 O O . TYR A 1 86 ? 4.954 3.454 -19.487 1.00 87.81 86 TYR A O 1
ATOM 705 N N . ALA A 1 87 ? 2.972 3.874 -20.466 1.00 90.62 87 ALA A N 1
ATOM 706 C CA . ALA A 1 87 ? 2.517 2.493 -20.554 1.00 90.62 87 ALA A CA 1
ATOM 707 C C . ALA A 1 87 ? 3.463 1.589 -21.369 1.00 90.62 87 ALA A C 1
ATOM 709 O O . ALA A 1 87 ? 3.561 0.402 -21.065 1.00 90.62 87 ALA A O 1
ATOM 710 N N . ASP A 1 88 ? 4.207 2.144 -22.332 1.00 92.50 88 ASP A N 1
ATOM 711 C CA . ASP A 1 88 ? 5.181 1.405 -23.151 1.00 92.50 88 ASP A CA 1
ATOM 712 C C . ASP A 1 88 ? 6.478 1.087 -22.386 1.00 92.50 88 ASP A C 1
ATOM 714 O O . ASP A 1 88 ? 7.339 0.349 -22.870 1.00 92.50 88 ASP A O 1
ATOM 718 N N . TYR A 1 89 ? 6.631 1.638 -21.180 1.00 90.62 89 TYR A N 1
ATOM 719 C CA . TYR A 1 89 ? 7.850 1.565 -20.380 1.00 90.62 89 TYR A CA 1
ATOM 720 C C . TYR A 1 89 ? 7.637 0.899 -19.016 1.00 90.62 89 TYR A C 1
ATOM 722 O O . TYR A 1 89 ? 8.364 1.200 -18.064 1.00 90.62 89 TYR A O 1
ATOM 730 N N . LEU A 1 90 ? 6.653 0.001 -18.908 1.00 91.50 90 LEU A N 1
ATOM 731 C CA . LEU A 1 90 ? 6.434 -0.813 -17.712 1.00 91.50 90 LEU A CA 1
ATOM 732 C C . LEU A 1 90 ? 7.661 -1.698 -17.421 1.00 91.50 90 LEU A C 1
ATOM 734 O O . LEU A 1 90 ? 8.212 -2.349 -18.308 1.00 91.50 90 LEU A O 1
ATOM 738 N N . LEU A 1 91 ? 8.078 -1.728 -16.158 1.00 91.19 91 LEU A N 1
ATOM 739 C CA . LEU A 1 91 ? 9.130 -2.589 -15.635 1.00 91.19 91 LEU A CA 1
ATOM 740 C C . LEU A 1 91 ? 8.495 -3.764 -14.883 1.00 91.19 91 LEU A C 1
ATOM 742 O O . LEU A 1 91 ? 7.763 -3.580 -13.908 1.00 91.19 91 LEU A O 1
ATOM 746 N N . GLU A 1 92 ? 8.794 -4.978 -15.338 1.00 88.12 92 GLU A N 1
ATOM 747 C CA . GLU A 1 92 ? 8.305 -6.227 -14.751 1.00 88.12 92 GLU A CA 1
ATOM 748 C C . GLU A 1 92 ? 9.337 -6.870 -13.811 1.00 88.12 92 GLU A C 1
ATOM 750 O O . GLU A 1 92 ? 10.507 -6.489 -13.776 1.00 88.12 92 GLU A O 1
ATOM 755 N N . GLY A 1 93 ? 8.907 -7.889 -13.060 1.00 83.44 93 GLY A N 1
ATOM 756 C CA . GLY A 1 93 ? 9.816 -8.761 -12.307 1.00 83.44 93 GLY A CA 1
ATOM 757 C C . GLY A 1 93 ? 10.370 -8.169 -11.010 1.00 83.44 93 GLY A C 1
ATOM 758 O O . GLY A 1 93 ? 11.403 -8.624 -10.522 1.00 83.44 93 GLY A O 1
ATOM 759 N N . TRP A 1 94 ? 9.704 -7.167 -10.438 1.00 84.75 94 TRP A N 1
ATOM 760 C CA . TRP A 1 94 ? 10.053 -6.652 -9.119 1.00 84.75 94 TRP A CA 1
ATOM 761 C C . TRP A 1 94 ? 9.631 -7.634 -8.014 1.00 84.75 94 TRP A C 1
ATOM 763 O O . TRP A 1 94 ? 8.668 -8.390 -8.150 1.00 84.75 94 TRP A O 1
ATOM 773 N N . GLN A 1 95 ? 10.361 -7.609 -6.902 1.00 83.12 95 GLN A N 1
ATOM 774 C CA . GLN A 1 95 ? 10.068 -8.389 -5.701 1.00 83.12 95 GLN A CA 1
ATOM 775 C C . GLN A 1 95 ? 10.251 -7.509 -4.465 1.00 83.12 95 GLN A C 1
ATOM 777 O O . GLN A 1 95 ? 11.088 -6.606 -4.464 1.00 83.12 95 GLN A O 1
ATOM 782 N N . VAL A 1 96 ? 9.465 -7.761 -3.417 1.00 83.94 96 VAL A N 1
ATOM 783 C CA . VAL A 1 96 ? 9.632 -7.067 -2.134 1.00 83.94 96 VAL A CA 1
ATOM 784 C C . VAL A 1 96 ? 10.873 -7.619 -1.444 1.00 83.94 96 VAL A C 1
ATOM 786 O O . VAL A 1 96 ? 10.927 -8.807 -1.139 1.00 83.94 96 VAL A O 1
ATOM 789 N N . GLU A 1 97 ? 11.857 -6.759 -1.198 1.00 85.50 97 GLU A N 1
ATOM 790 C CA . GLU A 1 97 ? 13.083 -7.128 -0.484 1.00 85.50 97 GLU A CA 1
ATOM 791 C C . GLU A 1 97 ? 12.940 -6.929 1.029 1.00 85.50 97 GLU A C 1
ATOM 793 O O . GLU A 1 97 ? 13.256 -7.823 1.812 1.00 85.50 97 GLU A O 1
ATOM 798 N N . ALA A 1 98 ? 12.424 -5.772 1.448 1.00 85.75 98 ALA A N 1
ATOM 799 C CA . ALA A 1 98 ? 12.271 -5.418 2.851 1.00 85.75 98 ALA A CA 1
ATOM 800 C C . ALA A 1 98 ? 11.102 -4.451 3.062 1.00 85.75 98 ALA A C 1
ATOM 802 O O . ALA A 1 98 ? 10.643 -3.781 2.135 1.00 85.75 98 ALA A O 1
ATOM 803 N N . LEU A 1 99 ? 10.653 -4.365 4.314 1.00 84.25 99 LEU A N 1
ATOM 804 C CA . LEU A 1 99 ? 9.730 -3.345 4.790 1.00 84.25 99 LEU A CA 1
ATOM 805 C C . LEU A 1 99 ? 10.328 -2.706 6.043 1.00 84.25 99 LEU A C 1
ATOM 807 O O . LEU A 1 99 ? 10.618 -3.402 7.016 1.00 84.25 99 LEU A O 1
ATOM 811 N N . GLU A 1 100 ? 10.503 -1.388 6.009 1.00 87.62 100 GLU A N 1
ATOM 812 C CA . GLU A 1 100 ? 11.057 -0.603 7.109 1.00 87.62 100 GLU A CA 1
ATOM 813 C C . GLU A 1 100 ? 10.070 0.492 7.514 1.00 87.62 100 GLU A C 1
ATOM 815 O O . GLU A 1 100 ? 9.492 1.179 6.670 1.00 87.62 100 GLU A O 1
ATOM 820 N N . LEU A 1 101 ? 9.876 0.647 8.823 1.00 83.81 101 LEU A N 1
ATOM 821 C CA . LEU A 1 101 ? 9.089 1.730 9.389 1.00 83.81 101 LEU A CA 1
ATOM 822 C C . LEU A 1 101 ? 10.038 2.830 9.873 1.00 83.81 101 LEU A C 1
ATOM 824 O O . LEU A 1 101 ? 10.735 2.641 10.866 1.00 83.81 101 LEU A O 1
ATOM 828 N N . LEU A 1 102 ? 10.068 3.960 9.163 1.00 83.00 102 LEU A N 1
ATOM 829 C CA . LEU A 1 102 ? 11.040 5.035 9.406 1.00 83.00 102 LEU A CA 1
ATOM 830 C C . LEU A 1 102 ? 10.630 5.993 10.532 1.00 83.00 102 LEU A C 1
ATOM 832 O O . LEU A 1 102 ? 11.489 6.546 11.213 1.00 83.00 102 LEU A O 1
ATOM 836 N N . GLU A 1 103 ? 9.328 6.194 10.736 1.00 71.00 103 GLU A N 1
ATOM 837 C CA . GLU A 1 103 ? 8.800 7.139 11.719 1.00 71.00 103 GLU A CA 1
ATOM 838 C C . GLU A 1 103 ? 7.557 6.549 12.397 1.00 71.00 103 GLU A C 1
ATOM 840 O O . GLU A 1 103 ? 6.701 5.951 11.737 1.00 71.00 103 GLU A O 1
ATOM 845 N N . THR A 1 104 ? 7.471 6.718 13.718 1.00 59.19 104 THR A N 1
ATOM 846 C CA . THR A 1 104 ? 6.276 6.436 14.526 1.00 59.19 104 THR A CA 1
ATOM 847 C C . THR A 1 104 ? 5.812 7.695 15.201 1.00 59.19 104 THR A C 1
ATOM 849 O O . THR A 1 104 ? 6.587 8.251 16.015 1.00 59.19 104 THR A O 1
#

Secondary structure (DSSP, 8-state):
---PPP-PPTT-------PPPPPPPP-EE-SSEEE-SSEEEEEETTEEEEEEETTTTEE--SS-B---EE--------TTPPPTTGGGGEEP------------

Foldseek 3Di:
DDFDDDDDPPPDDDDGDPDDPDPDFDWDDDPAWTDGPAWIWGDDQRKGAWIAGPVVRDTDDPGIGDDWDFDDDDDPDDPPDDPPVRVVGTDDDDGDDDDDDDDD

Radius of gyration: 21.18 Å; chains: 1; bounding box: 32×49×49 Å

Sequence (104 aa):
MLVYATAIPAGQAQALQTLHPSPPPPLQASLDVLENTWLRVEFAQGMVQQIYDKRRQTKLLQAPISYQFFRDQGQYWDAWNIDPNYADYLLEGWQVEALELLET